Protein AF-A0AB38AGE8-F1 (afdb_monomer_lite)

Foldseek 3Di:
DPDPDPPVVPPQDKAWKFFQDCDPPFPRHRPTDIDIFGQDPDPPRTWDADPGPRHITPQIAHPVRHGSD

Secondary structure (DSSP, 8-state):
------GGGGG--EEEEEEEB--TT-TTBT-EEEEEEEPPSSSSSS-EE-TTT-PEE-EEEETTS-B--

Radius of gyration: 14.81 Å; chains: 1; bounding box: 48×20×32 Å

Structure (mmCIF, N/CA/C/O backbone):
data_AF-A0AB38AGE8-F1
#
_entry.id   AF-A0AB38AGE8-F1
#
loop_
_atom_site.group_PDB
_atom_site.id
_atom_site.type_symbol
_atom_site.label_atom_id
_atom_site.label_alt_id
_atom_site.label_comp_id
_atom_site.label_asym_id
_atom_site.label_entity_id
_atom_site.label_seq_id
_atom_site.pdbx_PDB_ins_code
_atom_site.Cartn_x
_atom_site.Cartn_y
_atom_site.Cartn_z
_atom_site.occupancy
_atom_site.B_iso_or_equiv
_atom_site.auth_seq_id
_atom_site.auth_comp_id
_atom_site.auth_asym_id
_atom_site.auth_atom_id
_atom_site.pdbx_PDB_model_num
ATOM 1 N N . MET A 1 1 ? 39.972 4.181 -11.466 1.00 43.53 1 MET A N 1
ATOM 2 C CA . MET A 1 1 ? 38.909 3.923 -12.455 1.00 43.53 1 MET A CA 1
ATOM 3 C C . MET A 1 1 ? 37.622 4.007 -11.663 1.00 43.53 1 MET A C 1
ATOM 5 O O . MET A 1 1 ? 37.379 3.129 -10.853 1.00 43.53 1 MET A O 1
ATOM 9 N N . THR A 1 2 ? 36.928 5.141 -11.731 1.00 51.50 2 THR A N 1
ATOM 10 C CA . THR A 1 2 ? 35.650 5.330 -11.034 1.00 51.50 2 THR A CA 1
ATOM 11 C C . THR A 1 2 ? 34.624 4.513 -11.797 1.00 51.50 2 THR A C 1
ATOM 13 O O . THR A 1 2 ? 34.278 4.883 -12.916 1.00 51.50 2 THR A O 1
ATOM 16 N N . GLU A 1 3 ? 34.223 3.368 -11.252 1.00 56.69 3 GLU A N 1
ATOM 17 C CA . GLU A 1 3 ? 33.095 2.608 -11.783 1.00 56.69 3 GLU A CA 1
ATOM 18 C C . GLU A 1 3 ? 31.877 3.546 -11.798 1.00 56.69 3 GLU A C 1
ATOM 20 O O . GLU A 1 3 ? 31.523 4.094 -10.748 1.00 56.69 3 GLU A O 1
ATOM 25 N N . PRO A 1 4 ? 31.282 3.841 -12.968 1.00 61.19 4 PRO A N 1
ATOM 26 C CA . PRO A 1 4 ? 30.060 4.619 -13.001 1.00 61.19 4 PRO A CA 1
ATOM 27 C C . PRO A 1 4 ? 28.993 3.773 -12.312 1.00 61.19 4 PRO A C 1
ATOM 29 O O . PRO A 1 4 ? 28.733 2.646 -12.727 1.00 61.19 4 PRO A O 1
ATOM 32 N N . TYR A 1 5 ? 28.399 4.300 -11.240 1.00 59.25 5 TYR A N 1
ATOM 33 C CA . TYR A 1 5 ? 27.186 3.732 -10.660 1.00 59.25 5 TYR A CA 1
ATOM 34 C C . TYR A 1 5 ? 26.233 3.382 -11.811 1.00 59.25 5 TYR A C 1
ATOM 36 O O . TYR A 1 5 ? 26.002 4.257 -12.659 1.00 59.25 5 TYR A O 1
ATOM 44 N N . PRO A 1 6 ? 25.728 2.137 -11.903 1.00 55.56 6 PRO A N 1
ATOM 45 C CA . PRO A 1 6 ? 24.878 1.748 -13.013 1.00 55.56 6 PRO A CA 1
ATOM 46 C C . PRO A 1 6 ? 23.697 2.713 -13.047 1.00 55.56 6 PRO A C 1
ATOM 48 O O . PRO A 1 6 ? 22.889 2.783 -12.125 1.00 55.56 6 PRO A O 1
ATOM 51 N N . THR A 1 7 ? 23.611 3.503 -14.113 1.00 54.97 7 THR A N 1
ATOM 52 C CA . THR A 1 7 ? 22.529 4.477 -14.337 1.00 54.97 7 THR A CA 1
ATOM 53 C C . THR A 1 7 ? 21.175 3.770 -14.553 1.00 54.97 7 THR A C 1
ATOM 55 O O . THR A 1 7 ? 20.140 4.408 -14.709 1.00 54.97 7 THR A O 1
ATOM 58 N N . GLU A 1 8 ? 21.169 2.435 -14.509 1.00 54.19 8 GLU A N 1
ATOM 59 C CA . GLU A 1 8 ? 20.015 1.545 -14.634 1.00 54.19 8 GLU A CA 1
ATOM 60 C C . GLU A 1 8 ? 19.070 1.563 -13.420 1.00 54.19 8 GLU A C 1
ATOM 62 O O . GLU A 1 8 ? 17.935 1.106 -13.527 1.00 54.19 8 GLU A O 1
ATOM 67 N N . VAL A 1 9 ? 19.467 2.142 -12.280 1.00 53.25 9 VAL A N 1
ATOM 68 C CA . VAL A 1 9 ? 18.586 2.238 -11.094 1.00 53.25 9 VAL A CA 1
ATOM 69 C C . VAL A 1 9 ? 17.430 3.241 -11.301 1.00 53.25 9 VAL A C 1
ATOM 71 O O . VAL A 1 9 ? 16.484 3.270 -10.522 1.00 53.25 9 VAL A O 1
ATOM 74 N N . ALA A 1 10 ? 17.449 4.048 -12.368 1.00 54.38 10 ALA A N 1
ATOM 75 C CA . ALA A 1 10 ? 16.476 5.125 -12.579 1.00 54.38 10 ALA A CA 1
ATOM 76 C C . ALA A 1 10 ? 15.138 4.707 -13.233 1.00 54.38 10 ALA A C 1
ATOM 78 O O . ALA A 1 10 ? 14.227 5.528 -13.278 1.00 54.38 10 ALA A O 1
ATOM 79 N N . ASN A 1 11 ? 14.993 3.474 -13.739 1.00 59.56 11 ASN A N 1
ATOM 80 C CA . ASN A 1 11 ? 13.782 3.027 -14.458 1.00 59.56 11 ASN A CA 1
ATOM 81 C C . ASN A 1 11 ? 13.063 1.847 -13.792 1.00 59.56 11 ASN A C 1
ATOM 83 O O . ASN A 1 11 ? 12.383 1.074 -14.464 1.00 59.56 11 ASN A O 1
ATOM 87 N N . TRP A 1 12 ? 13.209 1.675 -12.478 1.00 66.50 12 TRP A N 1
ATOM 88 C CA . TRP A 1 12 ? 12.358 0.717 -11.780 1.00 66.50 12 TRP A CA 1
ATOM 89 C C . TRP A 1 12 ? 10.924 1.234 -11.845 1.00 66.50 12 TRP A C 1
ATOM 91 O O . TRP A 1 12 ? 10.684 2.378 -11.436 1.00 66.50 12 TRP A O 1
ATOM 101 N N . PRO A 1 13 ? 9.985 0.451 -12.398 1.00 77.31 13 PRO A N 1
ATOM 102 C CA . PRO A 1 13 ? 8.640 0.941 -12.565 1.00 77.31 13 PRO A CA 1
ATOM 103 C C . PRO A 1 13 ? 8.046 1.128 -11.168 1.00 77.31 13 PRO A C 1
ATOM 105 O O . PRO A 1 13 ? 8.036 0.238 -10.311 1.00 77.31 13 PRO A O 1
ATOM 108 N N . SER A 1 14 ? 7.688 2.378 -10.909 1.00 82.38 14 SER A N 1
ATOM 109 C CA . SER A 1 14 ? 7.171 2.832 -9.633 1.00 82.38 14 SER A CA 1
ATOM 110 C C . SER A 1 14 ? 5.812 3.458 -9.853 1.00 82.38 14 SER A C 1
ATOM 112 O O . SER A 1 14 ? 5.532 4.052 -10.896 1.00 82.38 14 SER A O 1
ATOM 114 N N . VAL A 1 15 ? 4.952 3.299 -8.863 1.00 85.56 15 VAL A N 1
ATOM 115 C CA . VAL A 1 15 ? 3.594 3.818 -8.886 1.00 85.56 15 VAL A CA 1
ATOM 116 C C . VAL A 1 15 ? 3.287 4.436 -7.534 1.00 85.56 15 VAL A C 1
ATOM 118 O O . VAL A 1 15 ? 3.727 3.955 -6.487 1.00 85.56 15 VAL A O 1
ATOM 121 N N . THR A 1 16 ? 2.533 5.527 -7.555 1.00 88.00 16 THR A N 1
ATOM 122 C CA . THR A 1 16 ? 1.998 6.118 -6.334 1.00 88.00 16 THR A CA 1
ATOM 123 C C . THR A 1 16 ? 0.771 5.326 -5.912 1.00 88.00 16 THR A C 1
ATOM 125 O O . THR A 1 16 ? -0.207 5.249 -6.661 1.00 88.00 16 THR A O 1
ATOM 128 N N . LEU A 1 17 ? 0.821 4.735 -4.721 1.00 89.88 17 LEU A N 1
ATOM 129 C CA . LEU A 1 17 ? -0.306 4.022 -4.128 1.00 89.88 17 LEU A CA 1
ATOM 130 C C . LEU A 1 17 ? -0.710 4.686 -2.821 1.00 89.88 17 LEU A C 1
ATOM 132 O O . LEU A 1 17 ? 0.118 5.194 -2.067 1.00 89.88 17 LEU A O 1
ATOM 136 N N . ILE A 1 18 ? -2.003 4.625 -2.552 1.00 90.56 18 ILE A N 1
ATOM 137 C CA . ILE A 1 18 ? -2.610 4.875 -1.262 1.00 90.56 18 ILE A CA 1
ATOM 138 C C . ILE A 1 18 ? -2.501 3.583 -0.460 1.00 90.56 18 ILE A C 1
ATOM 140 O O . ILE A 1 18 ? -3.073 2.552 -0.818 1.00 90.56 18 ILE A O 1
ATOM 144 N N . ALA A 1 19 ? -1.756 3.650 0.628 1.00 89.38 19 ALA A N 1
ATOM 145 C CA . ALA A 1 19 ? -1.552 2.562 1.554 1.00 89.38 19 ALA A CA 1
ATOM 146 C C . ALA A 1 19 ? -2.352 2.817 2.828 1.00 89.38 19 ALA A C 1
ATOM 148 O O . ALA A 1 19 ? -2.300 3.909 3.392 1.00 89.38 19 ALA A O 1
ATOM 149 N N . THR A 1 20 ? -3.083 1.806 3.288 1.00 88.94 20 THR A N 1
ATOM 150 C CA . THR A 1 20 ? -3.893 1.909 4.506 1.00 88.94 20 THR A CA 1
ATOM 151 C C . THR A 1 20 ? -3.462 0.837 5.492 1.00 88.94 20 THR A C 1
ATOM 153 O O . THR A 1 20 ? -3.564 -0.359 5.218 1.00 88.94 20 THR A O 1
ATOM 156 N N . CYS A 1 21 ? -2.983 1.240 6.670 1.00 88.75 21 CYS A N 1
ATOM 157 C CA . CYS A 1 21 ? -2.634 0.264 7.695 1.00 88.75 21 CYS A CA 1
ATOM 158 C C . CYS A 1 21 ? -3.910 -0.304 8.333 1.00 88.75 21 CYS A C 1
ATOM 160 O O . CYS A 1 21 ? -4.658 0.419 8.979 1.00 88.75 21 CYS A O 1
ATOM 162 N N . GLY A 1 22 ? -4.155 -1.604 8.180 1.00 85.19 22 GLY A N 1
ATOM 163 C CA . GLY A 1 22 ? -5.279 -2.305 8.818 1.00 85.19 22 GLY A CA 1
ATOM 164 C C . GLY A 1 2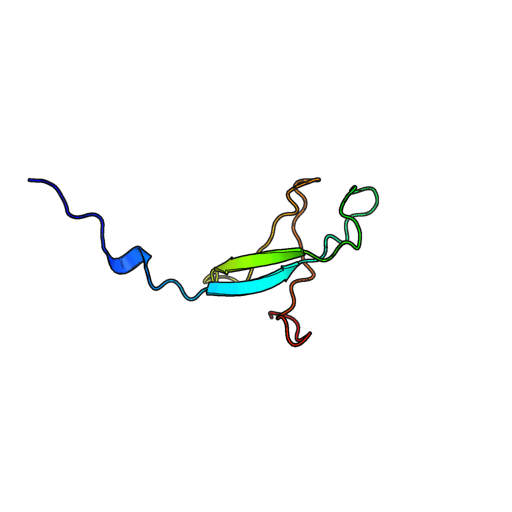2 ? -4.940 -2.934 10.174 1.00 85.19 22 GLY A C 1
ATOM 165 O O . GLY A 1 22 ? -5.674 -3.797 10.644 1.00 85.19 22 GLY A O 1
ATOM 166 N N . THR A 1 23 ? -3.796 -2.588 10.774 1.00 87.44 23 THR A N 1
ATOM 167 C CA . THR A 1 23 ? -3.350 -3.210 12.030 1.00 87.44 23 THR A CA 1
ATOM 168 C C . THR A 1 23 ? -4.121 -2.633 13.206 1.00 87.44 23 THR A C 1
ATOM 170 O O . THR A 1 23 ? -3.952 -1.454 13.519 1.00 87.44 23 THR A O 1
ATOM 173 N N . GLN A 1 24 ? -4.879 -3.488 13.898 1.00 87.69 24 GLN A N 1
ATOM 174 C CA . GLN A 1 24 ? -5.619 -3.091 15.089 1.00 87.69 24 GLN A CA 1
ATOM 175 C C . GLN A 1 24 ? -4.675 -2.562 16.184 1.00 87.69 24 GLN A C 1
ATOM 177 O O . GLN A 1 24 ? -3.741 -3.256 16.591 1.00 87.69 24 GLN A O 1
ATOM 182 N N . GLY A 1 25 ? -4.926 -1.351 16.676 1.00 86.38 25 GLY A N 1
ATOM 183 C CA . GLY A 1 25 ? -4.107 -0.692 17.697 1.00 86.38 25 GLY A CA 1
ATOM 184 C C . GLY A 1 25 ? -2.877 0.044 17.154 1.00 86.38 25 GLY A C 1
ATOM 185 O O . GLY A 1 25 ? -2.065 0.535 17.939 1.00 86.38 25 GLY A O 1
ATOM 186 N N . CYS A 1 26 ? -2.719 0.148 15.831 1.00 87.69 26 CYS A N 1
ATOM 187 C CA . CYS A 1 26 ? -1.715 1.017 15.220 1.00 87.69 26 CYS A CA 1
ATOM 188 C C . CYS A 1 26 ? -2.227 2.470 15.201 1.00 87.69 26 CYS A C 1
ATOM 190 O O . CYS A 1 26 ? -3.387 2.699 14.875 1.00 87.69 26 CYS A O 1
ATOM 192 N N . PRO A 1 27 ? -1.398 3.491 15.473 1.00 86.06 27 PRO A N 1
ATOM 193 C CA . PRO A 1 27 ? -1.859 4.885 15.419 1.00 86.06 27 PRO A CA 1
ATOM 194 C C . PRO A 1 27 ? -2.217 5.345 13.995 1.00 86.06 27 PRO A C 1
ATOM 196 O O . PRO A 1 27 ? -2.943 6.316 13.833 1.00 86.06 27 PRO A O 1
ATOM 199 N N . ALA A 1 28 ? -1.724 4.641 12.970 1.00 86.06 28 ALA A N 1
ATOM 200 C CA . ALA A 1 28 ? -2.094 4.838 11.567 1.00 86.06 28 ALA A CA 1
ATOM 201 C C . ALA A 1 28 ? -3.180 3.854 11.090 1.00 86.06 28 ALA A C 1
ATOM 203 O O . ALA A 1 28 ? -3.367 3.689 9.884 1.00 86.06 28 ALA A O 1
ATOM 204 N N . GLU A 1 29 ? -3.860 3.161 12.009 1.00 88.31 29 GLU A N 1
ATOM 205 C CA . GLU A 1 29 ? -4.986 2.287 11.678 1.00 88.31 29 GLU A CA 1
ATOM 206 C C . GLU A 1 29 ? -6.034 3.056 10.860 1.00 88.31 29 GLU A C 1
ATOM 208 O O . GLU A 1 29 ? -6.403 4.180 11.201 1.00 88.31 29 GLU A O 1
ATOM 213 N N . ALA A 1 30 ? -6.467 2.465 9.745 1.00 83.69 30 ALA A N 1
ATOM 214 C CA . ALA A 1 30 ? -7.451 3.024 8.817 1.00 83.69 30 ALA A CA 1
ATOM 215 C C . ALA A 1 30 ? -7.116 4.429 8.268 1.00 83.69 30 ALA A C 1
ATOM 217 O O . ALA A 1 30 ? -7.976 5.081 7.679 1.00 83.69 30 ALA A O 1
ATOM 218 N N . THR A 1 31 ? -5.872 4.892 8.421 1.00 86.06 31 THR A N 1
ATOM 219 C CA . THR A 1 31 ? -5.411 6.161 7.855 1.00 86.06 31 THR A CA 1
ATOM 220 C C . THR A 1 31 ? -4.779 5.903 6.488 1.00 86.06 31 THR A C 1
ATOM 222 O O . THR A 1 31 ? -3.744 5.231 6.431 1.00 86.06 31 THR A O 1
ATOM 225 N N . PRO A 1 32 ? -5.369 6.409 5.391 1.00 86.25 32 PRO A N 1
ATOM 226 C CA . PRO A 1 32 ? -4.771 6.303 4.070 1.00 86.25 32 PRO A CA 1
ATOM 227 C C . PRO A 1 32 ? -3.602 7.283 3.936 1.00 86.25 32 PRO A C 1
ATOM 229 O O . PRO A 1 32 ? -3.705 8.446 4.331 1.00 86.25 32 PRO A O 1
ATOM 232 N N . PHE A 1 33 ? -2.500 6.832 3.346 1.00 86.38 33 PHE A N 1
ATOM 233 C CA . PHE A 1 33 ? -1.362 7.685 3.013 1.00 86.38 33 PHE A CA 1
ATOM 234 C C . PHE A 1 33 ? -0.788 7.339 1.647 1.00 86.38 33 PHE A C 1
ATOM 236 O O . PHE A 1 33 ? -0.733 6.177 1.256 1.00 86.38 33 PHE A O 1
ATOM 243 N N . GLU A 1 34 ? -0.346 8.357 0.919 1.00 88.94 34 GLU A N 1
ATOM 244 C CA . GLU A 1 34 ? 0.256 8.185 -0.398 1.00 88.94 34 GLU A CA 1
ATOM 245 C C . GLU A 1 34 ? 1.755 7.906 -0.270 1.00 88.94 34 GLU A C 1
ATOM 247 O O . GLU A 1 34 ? 2.480 8.601 0.445 1.00 88.94 34 GLU A O 1
ATOM 252 N N . GLY A 1 35 ? 2.221 6.877 -0.972 1.00 85.25 35 GLY A N 1
ATOM 253 C CA . GLY A 1 35 ? 3.624 6.492 -1.034 1.00 85.25 35 GLY A CA 1
ATOM 254 C C . GLY A 1 35 ? 4.013 6.043 -2.436 1.00 85.25 35 GLY A C 1
ATOM 255 O O . GLY A 1 35 ? 3.173 5.593 -3.215 1.00 85.25 35 GLY A O 1
ATOM 256 N N . VAL A 1 36 ? 5.299 6.168 -2.761 1.00 86.88 36 VAL A N 1
ATOM 257 C CA . VAL A 1 36 ? 5.863 5.607 -3.993 1.00 86.88 36 VAL A CA 1
ATOM 258 C C . VAL A 1 36 ? 6.250 4.159 -3.722 1.00 86.88 36 VAL A C 1
ATOM 260 O O . VAL A 1 36 ? 7.066 3.885 -2.841 1.00 86.88 36 VAL A O 1
ATOM 263 N N . TYR A 1 37 ? 5.662 3.243 -4.485 1.00 86.06 37 TYR A N 1
ATOM 264 C CA . TYR A 1 37 ? 5.915 1.812 -4.403 1.00 86.06 37 TYR A CA 1
ATOM 265 C C . TYR A 1 37 ? 6.596 1.337 -5.674 1.00 86.06 37 TYR A C 1
ATOM 267 O O . TYR A 1 37 ? 6.203 1.705 -6.778 1.00 86.06 37 TYR A O 1
ATOM 275 N N . PHE A 1 38 ? 7.617 0.509 -5.502 1.00 84.00 38 PHE A N 1
ATOM 276 C CA . PHE A 1 38 ? 8.342 -0.112 -6.601 1.00 84.00 38 PHE A CA 1
ATOM 277 C C . PHE A 1 38 ? 7.785 -1.510 -6.835 1.00 84.00 38 PHE A C 1
ATOM 279 O O . PHE A 1 38 ? 7.474 -2.214 -5.868 1.00 84.00 38 PHE A O 1
ATOM 286 N N . GLU A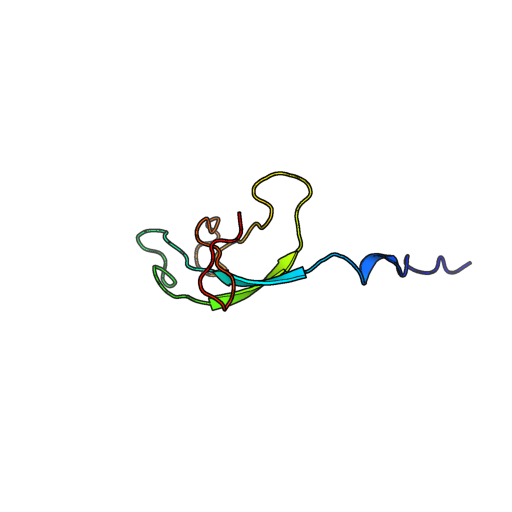 1 39 ? 7.655 -1.898 -8.101 1.00 84.62 39 GLU A N 1
ATOM 287 C CA . GLU A 1 39 ? 7.252 -3.259 -8.447 1.00 84.62 39 GLU A CA 1
ATOM 288 C C . GLU A 1 39 ? 8.283 -4.263 -7.925 1.00 84.62 39 GLU A C 1
ATOM 290 O O . GLU A 1 39 ? 9.488 -4.153 -8.164 1.00 84.62 39 GLU A O 1
ATOM 295 N N . ASN A 1 40 ? 7.792 -5.252 -7.194 1.00 80.88 40 ASN A N 1
ATOM 296 C CA . ASN A 1 40 ? 8.548 -6.383 -6.705 1.00 80.88 40 ASN A CA 1
ATOM 297 C C . ASN A 1 40 ? 8.371 -7.551 -7.690 1.00 80.88 40 ASN A C 1
ATOM 299 O O . ASN A 1 40 ? 7.237 -7.868 -8.051 1.00 80.88 40 ASN A O 1
ATOM 303 N N . PRO A 1 4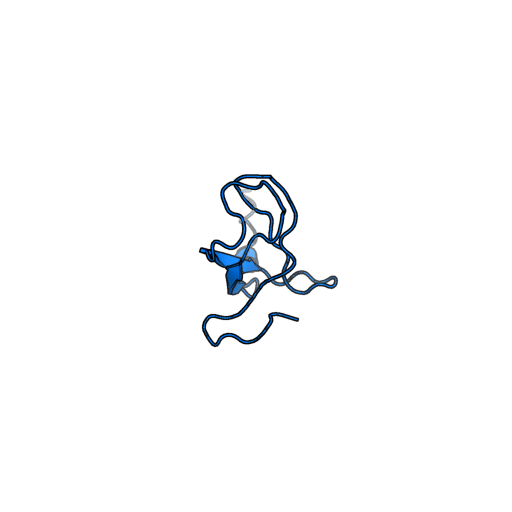1 ? 9.447 -8.250 -8.095 1.00 78.88 41 PRO A N 1
ATOM 304 C CA . PRO A 1 41 ? 9.343 -9.395 -9.005 1.00 78.88 41 PRO A CA 1
ATOM 305 C C . PRO A 1 41 ? 8.565 -10.584 -8.412 1.00 78.88 41 PRO A C 1
ATOM 307 O O . PRO A 1 41 ? 8.158 -11.482 -9.144 1.00 78.88 41 PRO A O 1
ATOM 310 N N . GLU A 1 42 ? 8.356 -10.610 -7.093 1.00 79.06 42 GLU A N 1
ATOM 311 C CA . GLU A 1 42 ? 7.566 -11.628 -6.402 1.00 79.06 42 GLU A CA 1
ATOM 312 C C . GLU A 1 42 ? 6.241 -11.048 -5.908 1.00 79.06 42 GLU A C 1
ATOM 314 O O . GLU A 1 42 ? 6.212 -9.960 -5.333 1.00 79.06 42 GLU A O 1
ATOM 319 N N . HIS A 1 43 ? 5.159 -11.821 -6.010 1.00 70.38 43 HIS A N 1
ATOM 320 C CA . HIS A 1 43 ? 3.870 -11.406 -5.463 1.00 70.38 43 HIS A CA 1
ATOM 321 C C . HIS A 1 43 ? 3.929 -11.221 -3.928 1.00 70.38 43 HIS A C 1
ATOM 323 O O . HIS A 1 43 ? 4.624 -11.975 -3.232 1.00 70.38 43 HIS A O 1
ATOM 329 N N . PRO A 1 44 ? 3.190 -10.245 -3.366 1.00 74.06 44 PRO A N 1
ATOM 330 C CA . PRO A 1 44 ? 2.404 -9.216 -4.059 1.00 74.06 44 PRO A CA 1
ATOM 331 C C . PRO A 1 44 ? 3.291 -8.205 -4.802 1.00 74.06 44 PRO A C 1
ATOM 333 O O . PRO A 1 44 ? 4.372 -7.873 -4.312 1.00 74.06 44 PRO A O 1
ATOM 336 N N . LEU A 1 45 ? 2.811 -7.736 -5.964 1.00 81.38 45 LEU A N 1
ATOM 337 C CA . LEU A 1 45 ? 3.556 -6.859 -6.878 1.00 81.38 45 LEU A CA 1
ATOM 338 C C . LEU A 1 45 ? 4.062 -5.596 -6.177 1.00 81.38 45 LEU A C 1
ATOM 340 O O . LEU A 1 45 ? 5.156 -5.127 -6.455 1.00 81.38 45 LEU A O 1
ATOM 344 N N . TYR A 1 46 ? 3.305 -5.084 -5.211 1.00 84.62 46 TYR A N 1
ATOM 345 C CA . TYR A 1 46 ? 3.723 -3.977 -4.364 1.00 84.62 46 TYR A CA 1
ATOM 346 C C . TYR A 1 46 ? 3.698 -4.401 -2.901 1.00 84.62 46 TYR A C 1
ATOM 348 O O . TYR A 1 46 ? 2.783 -5.089 -2.444 1.00 84.62 46 TYR A O 1
ATOM 356 N N . ARG A 1 47 ? 4.717 -3.982 -2.148 1.00 83.38 47 ARG A N 1
ATOM 357 C CA . ARG A 1 47 ? 4.837 -4.238 -0.710 1.00 83.38 47 ARG A CA 1
ATOM 358 C C . ARG A 1 47 ? 4.998 -2.921 0.025 1.00 83.38 47 ARG A C 1
ATOM 360 O O . ARG A 1 47 ? 5.853 -2.115 -0.329 1.00 83.38 47 ARG A O 1
ATOM 367 N N . GLY A 1 48 ? 4.205 -2.728 1.072 1.00 84.00 48 GLY A N 1
ATOM 368 C CA . GLY A 1 48 ? 4.329 -1.587 1.967 1.00 84.00 48 GLY A CA 1
ATOM 369 C C . GLY A 1 48 ? 4.517 -2.001 3.408 1.00 84.00 48 GLY A C 1
ATOM 370 O O . GLY A 1 48 ? 4.056 -3.059 3.828 1.00 84.00 48 GLY A O 1
ATOM 371 N N . GLN A 1 49 ? 5.184 -1.145 4.173 1.00 88.31 49 GLN A N 1
ATOM 372 C CA . GLN A 1 49 ? 5.283 -1.263 5.618 1.00 88.31 49 GLN A CA 1
ATOM 373 C C . GLN A 1 49 ? 4.767 0.026 6.244 1.00 88.31 49 GLN A C 1
ATOM 375 O O . GLN A 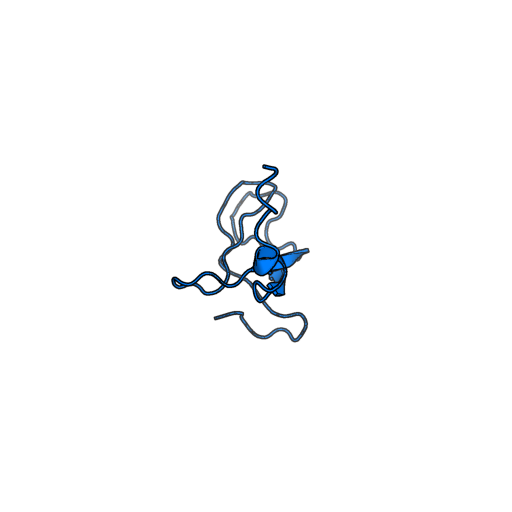1 49 ? 5.110 1.125 5.811 1.00 88.31 49 GLN A O 1
ATOM 380 N N . CYS A 1 50 ? 3.923 -0.102 7.262 1.00 88.56 50 CYS A N 1
ATOM 381 C CA . CYS A 1 50 ? 3.429 1.041 7.999 1.00 88.56 50 CYS A CA 1
ATOM 382 C C . CYS A 1 50 ? 4.575 1.653 8.805 1.00 88.56 50 CYS A C 1
ATOM 384 O O . CYS A 1 50 ? 5.123 1.004 9.693 1.00 88.56 50 CYS A O 1
ATOM 386 N N . GLY A 1 51 ? 4.895 2.922 8.553 1.00 86.19 51 GLY A N 1
ATOM 387 C CA . GLY A 1 51 ? 5.966 3.622 9.265 1.00 86.19 51 GLY A CA 1
ATOM 388 C C . GLY A 1 51 ? 5.699 3.865 10.756 1.00 86.19 51 GLY A C 1
ATOM 389 O O . GLY A 1 51 ? 6.588 4.339 11.452 1.00 86.19 51 GLY A O 1
ATOM 390 N N . GLN A 1 52 ? 4.491 3.584 11.259 1.00 88.75 52 GLN A N 1
ATOM 391 C CA . GLN A 1 52 ? 4.150 3.786 12.671 1.00 88.75 52 GLN A CA 1
ATOM 392 C C . GLN A 1 52 ? 4.247 2.515 13.515 1.00 88.75 52 GLN A C 1
ATOM 394 O O . GLN A 1 52 ? 4.825 2.542 14.594 1.00 88.75 52 GLN A O 1
ATOM 399 N N . CYS A 1 53 ? 3.691 1.402 13.036 1.00 87.94 53 CYS A N 1
ATOM 400 C CA . CYS A 1 53 ? 3.717 0.122 13.753 1.00 87.94 53 CYS A CA 1
ATOM 401 C C . CYS A 1 53 ? 4.670 -0.910 13.128 1.00 87.94 53 CYS A C 1
ATOM 403 O O . CYS A 1 53 ? 4.773 -2.026 13.631 1.00 87.94 53 CYS A O 1
ATOM 405 N N . GLY A 1 54 ? 5.336 -0.582 12.015 1.00 87.25 54 GLY A N 1
ATOM 406 C CA . GLY A 1 54 ? 6.240 -1.489 11.301 1.00 87.25 54 GLY A CA 1
ATOM 407 C C . GLY A 1 54 ? 5.547 -2.703 10.673 1.00 87.25 54 GLY A C 1
ATOM 408 O O . GLY A 1 54 ? 6.215 -3.602 10.167 1.00 87.25 54 GLY A O 1
ATOM 409 N N . GLN A 1 55 ? 4.214 -2.764 10.717 1.00 89.19 55 GLN A N 1
ATOM 410 C CA . GLN A 1 55 ? 3.450 -3.883 10.180 1.00 89.19 55 GLN A CA 1
ATOM 411 C C . GLN A 1 55 ? 3.351 -3.806 8.654 1.00 89.19 55 GLN A C 1
ATOM 413 O O . GLN A 1 55 ? 3.301 -2.704 8.098 1.00 89.19 55 GLN A O 1
ATOM 418 N N . PRO A 1 56 ? 3.316 -4.956 7.964 1.00 86.56 56 PRO A N 1
ATOM 419 C CA . PRO A 1 56 ? 3.103 -4.988 6.527 1.00 86.56 56 PRO A CA 1
ATOM 420 C C . PRO A 1 56 ? 1.713 -4.448 6.177 1.00 86.56 56 PRO A C 1
ATOM 422 O O . PRO A 1 56 ? 0.721 -4.743 6.843 1.00 86.56 56 PRO A O 1
ATOM 425 N N . ILE A 1 57 ? 1.648 -3.660 5.112 1.00 86.81 57 ILE A N 1
ATOM 426 C CA . ILE A 1 57 ? 0.410 -3.119 4.566 1.00 86.81 57 ILE A CA 1
ATOM 427 C C . ILE A 1 57 ? -0.043 -4.039 3.450 1.00 86.81 57 ILE A C 1
ATOM 429 O O . ILE A 1 57 ? 0.666 -4.228 2.463 1.00 86.81 57 ILE A O 1
ATOM 433 N N . THR A 1 58 ? -1.230 -4.604 3.620 1.00 80.12 58 THR A N 1
ATOM 434 C CA . THR A 1 58 ? -1.873 -5.465 2.626 1.00 80.12 58 THR A CA 1
ATOM 435 C C . THR A 1 58 ? -2.898 -4.713 1.778 1.00 80.12 58 THR A C 1
ATOM 437 O O . THR A 1 58 ? -3.216 -5.169 0.685 1.00 80.12 58 THR A O 1
ATOM 440 N N . ASP A 1 59 ? -3.393 -3.560 2.248 1.00 83.88 59 ASP A N 1
ATOM 441 C CA . ASP A 1 59 ? -4.308 -2.691 1.501 1.00 83.88 59 ASP A CA 1
ATOM 442 C C . ASP A 1 59 ? -3.510 -1.578 0.806 1.00 83.88 59 ASP A C 1
ATOM 444 O O . ASP A 1 59 ? -3.197 -0.540 1.394 1.00 83.88 59 ASP A O 1
ATOM 448 N N . LEU A 1 60 ? -3.128 -1.850 -0.443 1.00 87.00 60 LEU A N 1
ATOM 449 C CA . LEU A 1 60 ? -2.481 -0.906 -1.352 1.00 87.00 60 LEU A CA 1
ATOM 450 C C . LEU A 1 60 ? -3.409 -0.653 -2.543 1.00 87.00 60 LEU A C 1
ATOM 452 O O . LEU A 1 60 ? -3.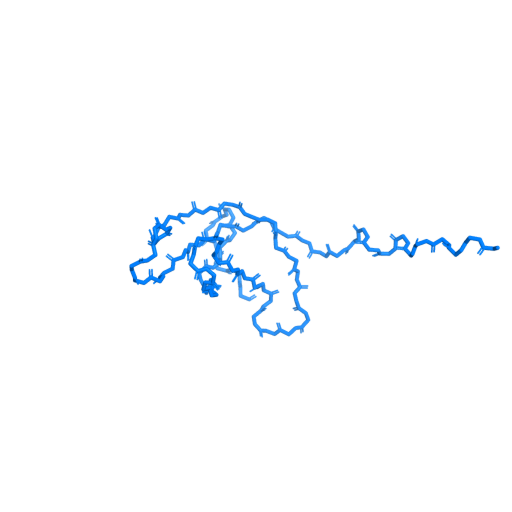865 -1.596 -3.198 1.00 87.00 60 LEU A O 1
ATOM 456 N N . ARG A 1 61 ? -3.695 0.616 -2.835 1.00 86.81 61 ARG A N 1
ATOM 457 C CA . ARG A 1 61 ? -4.615 1.025 -3.905 1.00 86.81 61 ARG A CA 1
ATOM 458 C C . ARG A 1 61 ? -4.004 2.116 -4.759 1.00 86.81 61 ARG A C 1
ATOM 460 O O . ARG A 1 61 ? -3.289 2.960 -4.245 1.00 86.81 61 ARG A O 1
ATOM 467 N N . THR A 1 62 ? -4.292 2.145 -6.050 1.00 83.69 62 THR A N 1
ATOM 468 C CA . THR A 1 62 ? -3.945 3.301 -6.883 1.00 83.69 62 THR A CA 1
ATOM 469 C C . THR A 1 62 ? -4.813 4.503 -6.513 1.00 83.69 62 THR A C 1
ATOM 471 O O . THR A 1 62 ? -5.866 4.356 -5.890 1.00 83.69 62 THR A O 1
ATOM 474 N N . SER A 1 63 ? -4.411 5.705 -6.930 1.00 73.31 63 SER A N 1
ATOM 475 C CA . SER A 1 63 ? -5.198 6.935 -6.735 1.00 73.31 63 SER A CA 1
ATOM 476 C C . SER A 1 63 ? -6.599 6.883 -7.373 1.00 73.31 63 SER A C 1
ATOM 47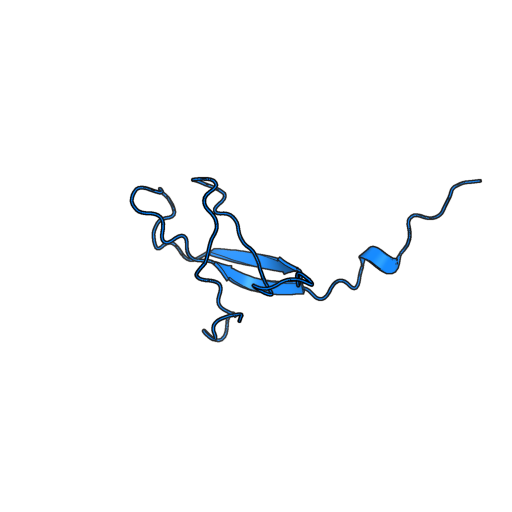8 O O . SER A 1 63 ? -7.473 7.656 -7.001 1.00 73.31 63 SER A O 1
ATOM 480 N N . ASP A 1 64 ? -6.821 5.955 -8.308 1.00 74.31 64 ASP A N 1
ATOM 481 C CA . ASP A 1 64 ? -8.115 5.646 -8.935 1.00 74.31 64 ASP A CA 1
ATOM 482 C C . ASP A 1 64 ? -9.008 4.723 -8.065 1.00 74.31 64 ASP A C 1
ATOM 484 O O . ASP A 1 64 ? -10.167 4.473 -8.374 1.00 74.31 64 ASP A O 1
ATOM 488 N N . GLY A 1 65 ? -8.492 4.222 -6.937 1.00 68.69 65 GLY A N 1
ATOM 489 C CA . GLY A 1 65 ? -9.209 3.333 -6.017 1.00 68.69 65 GLY A CA 1
ATOM 490 C C . GLY A 1 65 ? -9.123 1.846 -6.375 1.00 68.69 65 GLY A C 1
ATOM 491 O O . GLY A 1 65 ? -9.694 1.012 -5.665 1.00 68.69 65 GLY A O 1
ATOM 492 N N . THR A 1 66 ? -8.382 1.495 -7.428 1.00 76.38 66 THR A N 1
ATOM 493 C CA . THR A 1 66 ? -8.173 0.110 -7.864 1.00 76.38 66 THR A CA 1
ATOM 494 C C . THR A 1 66 ? -7.114 -0.576 -6.981 1.00 76.38 66 THR A C 1
ATOM 496 O O . THR A 1 66 ? -6.067 0.019 -6.719 1.00 76.38 66 THR A O 1
ATOM 499 N N . PRO A 1 67 ? -7.335 -1.814 -6.491 1.00 72.88 67 PRO A N 1
ATOM 500 C CA . PRO A 1 67 ? -6.336 -2.524 -5.696 1.00 72.88 67 PRO A CA 1
ATOM 501 C C . PRO A 1 67 ? -5.104 -2.843 -6.545 1.00 72.88 67 PRO A C 1
ATOM 503 O O . PRO A 1 67 ? -5.222 -3.364 -7.657 1.00 72.88 67 PRO A O 1
ATOM 506 N N . ALA A 1 68 ? -3.924 -2.563 -6.004 1.00 67.38 68 ALA A N 1
ATOM 507 C CA . ALA A 1 68 ? -2.659 -2.862 -6.655 1.00 67.38 68 ALA A CA 1
ATOM 508 C C . ALA A 1 68 ? -2.336 -4.356 -6.439 1.00 67.38 68 ALA A C 1
ATOM 510 O O . ALA A 1 68 ? -1.759 -4.731 -5.419 1.00 67.38 68 ALA A O 1
ATOM 511 N N . ARG A 1 69 ? -2.841 -5.220 -7.332 1.00 57.94 69 ARG A N 1
ATOM 512 C CA . ARG A 1 69 ? -2.687 -6.690 -7.279 1.00 57.94 69 ARG A CA 1
ATOM 513 C C . ARG A 1 69 ? -1.394 -7.171 -7.918 1.00 57.94 69 ARG A C 1
ATOM 515 O O . ARG A 1 69 ? -1.064 -6.645 -8.997 1.00 57.94 69 ARG A O 1
#

Sequence (69 aa):
MTEPYPTEVANWPSVTLIATCGTQGCPAEATPFEGVYFENPEHPLYRGQCGQCGQPITDLRTSDGTPAR

pLDDT: mean 78.59, std 12.2, range [43.53, 90.56]